Protein AF-A0A5J6L793-F1 (afdb_monomer_lite)

pLDDT: mean 74.94, std 15.94, range [40.53, 92.12]

Radius of gyration: 13.4 Å; chains: 1; bounding box: 28×26×30 Å

Organism: NCBI:txid2614639

Sequence (63 aa):
MENSAREPAVFSALYDRHATAVYRYVAQRLGDDAADDVMSETFLIAFERRASCDPAALKARPW

Secondary structure (DSSP, 8-state):
---TTT-HHHHHHHHHHHHHHHHHHHHHHH-HHHHHHHHHHHHHHHHHHTTT--HHHHT----

InterPro domains:
  IPR007627 RNA polymerase sigma-70 region 2 [PF04542] (14-63)
  IPR013325 RNA polymerase sigma factor, region 2 [SSF88946] (8-63)

Foldseek 3Di:
DDDQVPDPPVLVVVCVVCLVVQLVVCCVPPNNVCSVVVSVVVSVVCVVCSNVDDVVVVVPDPD

Structure (mmCIF, N/CA/C/O backbone):
data_AF-A0A5J6L793-F1
#
_entry.id   AF-A0A5J6L793-F1
#
loop_
_atom_site.group_PDB
_atom_site.id
_atom_site.type_symbol
_atom_site.label_atom_id
_atom_site.label_alt_id
_atom_site.label_comp_id
_atom_site.label_asym_id
_atom_site.label_entity_id
_atom_site.label_seq_id
_atom_site.pdbx_PDB_ins_code
_atom_site.Cartn_x
_atom_site.Cartn_y
_atom_site.Cartn_z
_atom_site.occupancy
_atom_site.B_iso_or_equiv
_atom_site.auth_seq_id
_atom_site.auth_comp_id
_atom_site.auth_asym_id
_atom_site.auth_atom_id
_atom_site.pdbx_PDB_model_num
ATOM 1 N N . MET A 1 1 ? 18.961 -8.650 -18.037 1.00 40.53 1 MET A N 1
ATOM 2 C CA . MET A 1 1 ? 17.707 -8.801 -17.268 1.00 40.53 1 MET A CA 1
ATOM 3 C C . MET A 1 1 ? 17.498 -7.504 -16.510 1.00 40.53 1 MET A C 1
ATOM 5 O O . MET A 1 1 ? 17.972 -7.388 -15.397 1.00 40.53 1 MET A O 1
ATOM 9 N N . GLU A 1 2 ? 16.865 -6.513 -17.124 1.00 46.28 2 GLU A N 1
ATOM 10 C CA . GLU A 1 2 ? 16.626 -5.201 -16.512 1.00 46.28 2 GLU A CA 1
ATOM 11 C C . GLU A 1 2 ? 15.354 -4.655 -17.148 1.00 46.28 2 GLU A C 1
ATOM 13 O O . GLU A 1 2 ? 15.356 -4.318 -18.326 1.00 46.28 2 GLU A O 1
ATOM 18 N N . ASN A 1 3 ? 14.246 -4.664 -16.410 1.00 49.50 3 ASN A N 1
ATOM 19 C CA . ASN A 1 3 ? 12.998 -4.074 -16.903 1.00 49.50 3 ASN A CA 1
ATOM 20 C C . ASN A 1 3 ? 12.145 -3.428 -15.796 1.00 49.50 3 ASN A C 1
ATOM 22 O O . ASN A 1 3 ? 11.272 -2.616 -16.075 1.00 49.50 3 ASN A O 1
ATOM 26 N N . SER A 1 4 ? 12.446 -3.696 -14.517 1.00 49.38 4 SER A N 1
ATOM 27 C CA . SER A 1 4 ? 11.683 -3.138 -13.389 1.00 49.38 4 SER A CA 1
ATOM 28 C C . SER A 1 4 ? 11.894 -1.633 -13.174 1.00 49.38 4 SER A C 1
ATOM 30 O O . SER A 1 4 ? 11.039 -0.972 -12.596 1.00 49.38 4 SER A O 1
ATOM 32 N N . ALA A 1 5 ? 13.013 -1.071 -13.646 1.00 53.38 5 ALA A N 1
ATOM 33 C CA . ALA A 1 5 ? 13.340 0.342 -13.449 1.00 53.38 5 ALA A CA 1
ATOM 34 C C . ALA A 1 5 ? 12.686 1.286 -14.479 1.00 53.38 5 ALA A C 1
ATOM 36 O O . ALA A 1 5 ? 12.606 2.487 -14.229 1.00 53.38 5 ALA A O 1
ATOM 37 N N . ARG A 1 6 ? 12.225 0.771 -15.630 1.00 53.62 6 ARG A N 1
ATOM 38 C CA . ARG A 1 6 ? 11.787 1.596 -16.774 1.00 53.62 6 ARG A CA 1
ATOM 39 C C . ARG A 1 6 ? 10.290 1.586 -17.055 1.00 53.62 6 ARG A C 1
ATOM 41 O O . ARG A 1 6 ? 9.838 2.414 -17.839 1.00 53.62 6 ARG A O 1
ATOM 48 N N . GLU A 1 7 ? 9.520 0.723 -16.403 1.00 55.72 7 GLU A N 1
ATOM 49 C CA . GLU A 1 7 ? 8.094 0.590 -16.693 1.00 55.72 7 GLU A CA 1
ATOM 50 C C . GLU A 1 7 ? 7.223 1.007 -15.502 1.00 55.72 7 GLU A C 1
ATOM 52 O O . GLU A 1 7 ? 6.924 0.181 -14.636 1.00 55.72 7 GLU A O 1
ATOM 57 N N . PRO A 1 8 ? 6.756 2.269 -15.446 1.00 60.28 8 PRO A N 1
ATOM 58 C CA . PRO A 1 8 ? 5.724 2.678 -14.487 1.00 60.28 8 PRO A CA 1
ATOM 59 C C . PRO A 1 8 ? 4.470 1.783 -14.543 1.00 60.28 8 PRO A C 1
ATOM 61 O O . PRO A 1 8 ? 3.821 1.571 -13.520 1.00 60.28 8 PRO A O 1
ATOM 6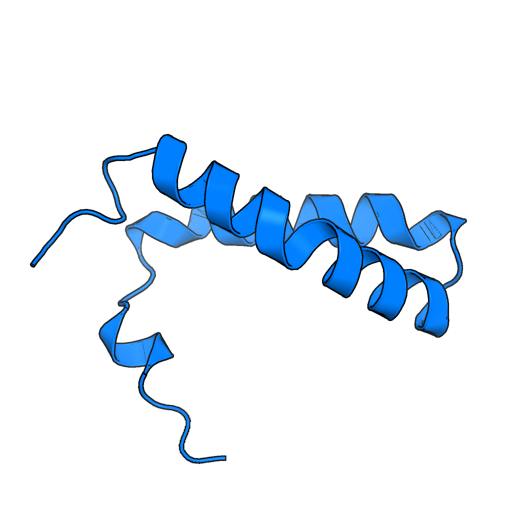4 N N . ALA A 1 9 ? 4.185 1.174 -15.700 1.00 62.25 9 ALA A N 1
ATOM 65 C CA . ALA A 1 9 ? 3.106 0.203 -15.876 1.00 62.25 9 ALA A CA 1
ATOM 66 C C . ALA A 1 9 ? 3.260 -1.063 -15.006 1.00 62.25 9 ALA A C 1
ATOM 68 O O . ALA A 1 9 ? 2.265 -1.592 -14.513 1.00 62.25 9 ALA A O 1
ATOM 69 N N . VAL A 1 10 ? 4.491 -1.528 -14.755 1.00 68.44 10 VAL A N 1
ATOM 70 C CA . VAL A 1 10 ? 4.742 -2.732 -13.941 1.00 68.44 10 VAL A CA 1
ATOM 71 C C . VAL A 1 10 ? 4.433 -2.475 -12.464 1.00 68.44 10 VAL A C 1
ATOM 73 O O . VAL A 1 10 ? 3.909 -3.353 -11.780 1.00 68.44 10 VAL A O 1
ATOM 76 N N . PHE A 1 11 ? 4.703 -1.263 -11.971 1.00 72.44 11 PHE A N 1
ATOM 77 C CA . PHE A 1 11 ? 4.373 -0.898 -10.594 1.00 72.44 11 PHE A CA 1
ATOM 78 C C . PHE A 1 11 ? 2.860 -0.762 -10.378 1.00 72.44 11 PHE A C 1
ATOM 80 O O . PHE A 1 11 ? 2.361 -1.221 -9.356 1.00 72.44 11 PHE A O 1
ATOM 87 N N . SER A 1 12 ? 2.125 -0.207 -11.351 1.00 77.75 12 SER A N 1
ATOM 88 C CA . SER A 1 12 ? 0.659 -0.102 -11.268 1.00 77.75 12 SER A CA 1
ATOM 89 C C . SER A 1 12 ? -0.001 -1.474 -11.103 1.00 77.75 12 SER A C 1
ATOM 91 O O . SER A 1 12 ? -0.818 -1.657 -10.212 1.00 77.75 12 SER A O 1
ATOM 93 N N . ALA A 1 13 ? 0.430 -2.479 -11.871 1.00 80.06 13 ALA A N 1
ATOM 94 C CA . ALA A 1 13 ? -0.091 -3.842 -11.738 1.00 80.06 13 ALA A CA 1
ATOM 95 C C . ALA A 1 13 ? 0.238 -4.490 -10.374 1.00 80.06 13 ALA A C 1
ATOM 97 O O . ALA A 1 13 ? -0.534 -5.297 -9.855 1.00 80.06 13 ALA A O 1
ATOM 98 N N . LEU A 1 14 ? 1.388 -4.145 -9.784 1.00 79.75 14 LEU A N 1
ATOM 99 C CA . LEU A 1 14 ? 1.768 -4.543 -8.424 1.00 79.75 14 LEU A CA 1
ATOM 100 C C . LEU A 1 14 ? 0.864 -3.875 -7.381 1.00 79.75 14 LEU A C 1
ATOM 102 O O . LEU A 1 14 ? 0.385 -4.548 -6.470 1.00 79.75 14 LEU A O 1
ATOM 106 N N . TYR A 1 15 ? 0.603 -2.578 -7.532 1.00 81.19 15 TYR A N 1
ATOM 107 C CA . TYR A 1 15 ? -0.330 -1.847 -6.682 1.00 81.19 15 TYR A CA 1
ATOM 108 C C . TYR A 1 15 ? -1.726 -2.474 -6.749 1.00 81.19 15 TYR A C 1
ATOM 110 O O . TYR A 1 15 ? -2.228 -2.930 -5.725 1.00 81.1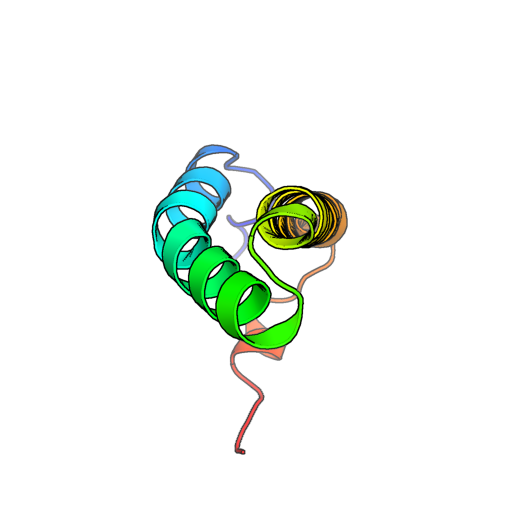9 15 TYR A O 1
ATOM 118 N N . ASP A 1 16 ? -2.295 -2.632 -7.946 1.00 84.31 16 ASP A N 1
ATOM 119 C CA . ASP A 1 16 ? -3.637 -3.198 -8.142 1.00 84.31 16 ASP A CA 1
ATOM 120 C C . ASP A 1 16 ? -3.772 -4.605 -7.538 1.00 84.31 16 ASP A C 1
ATOM 122 O O . ASP A 1 16 ? -4.803 -4.962 -6.967 1.00 84.31 16 ASP A O 1
ATOM 126 N N . ARG A 1 17 ? -2.706 -5.415 -7.608 1.00 87.06 17 ARG A N 1
ATOM 127 C CA . ARG A 1 17 ? -2.692 -6.772 -7.048 1.00 87.06 17 ARG A CA 1
ATOM 128 C C . ARG A 1 17 ? -2.633 -6.802 -5.519 1.00 87.06 17 ARG A C 1
ATOM 130 O O . ARG A 1 17 ? -3.160 -7.740 -4.918 1.00 87.06 17 ARG A O 1
ATOM 137 N N . HIS A 1 18 ? -1.946 -5.850 -4.889 1.00 87.44 18 HIS A N 1
ATOM 138 C CA . HIS A 1 18 ? -1.606 -5.926 -3.465 1.00 87.44 18 HIS A CA 1
ATOM 139 C C . HIS A 1 18 ? -2.318 -4.892 -2.588 1.00 87.44 18 HIS A C 1
ATOM 141 O O . HIS A 1 18 ? -2.455 -5.145 -1.391 1.00 87.44 18 HIS A O 1
ATOM 147 N N . ALA A 1 19 ? -2.820 -3.788 -3.145 1.00 85.94 19 ALA A N 1
ATOM 148 C CA . ALA A 1 19 ? -3.434 -2.692 -2.396 1.00 85.94 19 ALA A CA 1
ATOM 149 C C . ALA A 1 19 ? -4.580 -3.178 -1.502 1.00 85.94 19 ALA A C 1
ATOM 151 O O . ALA A 1 19 ? -4.574 -2.923 -0.303 1.00 85.94 19 ALA A O 1
ATOM 152 N N . THR A 1 20 ? -5.503 -3.985 -2.034 1.00 89.19 20 THR A N 1
ATOM 153 C CA . THR A 1 20 ? -6.624 -4.529 -1.248 1.00 89.19 20 THR A CA 1
ATOM 154 C C . THR A 1 20 ? -6.166 -5.454 -0.120 1.00 89.19 20 THR A C 1
ATOM 156 O O . THR A 1 20 ? -6.733 -5.430 0.971 1.00 89.19 20 THR A O 1
ATOM 159 N N . ALA A 1 21 ? -5.147 -6.285 -0.355 1.00 89.94 21 ALA A N 1
ATOM 160 C CA . ALA A 1 21 ? -4.641 -7.204 0.662 1.00 89.94 21 ALA A CA 1
ATOM 161 C C . ALA A 1 21 ? -3.918 -6.450 1.789 1.00 89.94 21 ALA A C 1
ATOM 163 O O . ALA A 1 21 ? -4.143 -6.741 2.964 1.00 89.94 21 ALA A O 1
ATOM 164 N N . VAL A 1 22 ? -3.098 -5.458 1.429 1.00 87.62 22 VAL A N 1
ATOM 165 C CA . VAL A 1 22 ? -2.393 -4.588 2.379 1.00 87.62 22 VAL A CA 1
ATOM 166 C C . VAL A 1 22 ? -3.392 -3.755 3.174 1.00 87.62 22 VAL A C 1
ATOM 168 O O . VAL A 1 22 ? -3.344 -3.783 4.398 1.00 87.62 22 VAL A O 1
ATOM 171 N N . TYR A 1 23 ? -4.348 -3.105 2.507 1.00 88.75 23 TYR A N 1
ATOM 172 C CA . TYR A 1 23 ? -5.393 -2.319 3.161 1.00 88.75 23 TYR A CA 1
ATOM 173 C C . TYR A 1 23 ? -6.160 -3.152 4.190 1.00 88.75 23 TYR A C 1
ATOM 175 O O . TYR A 1 23 ? -6.233 -2.775 5.353 1.00 88.75 23 TYR A O 1
ATOM 183 N N . ARG A 1 24 ? -6.655 -4.341 3.809 1.00 90.06 24 ARG A N 1
ATOM 184 C CA . ARG A 1 24 ? -7.383 -5.223 4.738 1.00 90.06 24 ARG A CA 1
ATOM 185 C C . ARG A 1 24 ? -6.525 -5.660 5.918 1.00 90.06 24 ARG A C 1
ATOM 187 O O . ARG A 1 24 ? -7.024 -5.715 7.036 1.00 90.06 24 ARG A O 1
ATOM 194 N N . TYR A 1 25 ? -5.254 -5.980 5.683 1.00 89.12 25 TYR A N 1
ATOM 195 C CA . TYR A 1 25 ? -4.338 -6.358 6.755 1.00 89.12 25 TYR A CA 1
ATOM 196 C C . TYR A 1 25 ? -4.113 -5.210 7.746 1.00 89.12 25 TYR A C 1
ATOM 198 O O . TYR A 1 25 ? -4.139 -5.431 8.958 1.00 89.12 25 TYR A O 1
ATOM 206 N N . VAL A 1 26 ? -3.920 -3.989 7.244 1.00 89.50 26 VAL A N 1
ATOM 207 C CA . VAL A 1 26 ? -3.716 -2.812 8.091 1.00 89.50 26 VAL A CA 1
ATOM 208 C C . VAL A 1 26 ? -5.002 -2.440 8.824 1.00 89.50 26 VAL A C 1
ATOM 210 O O . VAL A 1 26 ? -4.960 -2.285 10.040 1.00 89.50 26 VAL A O 1
ATOM 213 N N . ALA A 1 27 ? -6.143 -2.397 8.135 1.00 92.00 27 ALA A N 1
ATOM 214 C CA . ALA A 1 27 ? -7.454 -2.135 8.728 1.00 92.00 27 ALA A CA 1
ATOM 215 C C . ALA A 1 27 ? -7.763 -3.099 9.882 1.00 92.00 27 ALA A C 1
ATOM 217 O O . ALA A 1 27 ? -8.174 -2.685 10.963 1.00 92.00 27 ALA A O 1
ATOM 218 N N . GLN A 1 28 ? -7.453 -4.387 9.706 1.00 92.12 28 GLN A N 1
ATOM 219 C CA . GLN A 1 28 ? -7.616 -5.401 10.750 1.00 92.12 28 GLN A CA 1
ATOM 220 C C . GLN A 1 28 ? -6.758 -5.126 11.999 1.00 92.12 28 GLN A C 1
ATOM 222 O O . GLN A 1 28 ? -7.090 -5.599 13.085 1.00 92.12 28 GLN A O 1
ATOM 227 N N . ARG A 1 29 ? -5.631 -4.419 11.851 1.00 90.44 29 ARG A N 1
ATOM 228 C CA . ARG A 1 29 ? -4.596 -4.279 12.883 1.00 90.44 29 ARG A CA 1
ATOM 229 C C . ARG A 1 29 ? -4.540 -2.891 13.525 1.00 90.44 29 ARG A C 1
ATOM 231 O O . ARG A 1 29 ? -4.118 -2.797 14.673 1.00 90.44 29 ARG A O 1
ATOM 238 N N . LEU A 1 30 ? -4.935 -1.847 12.801 1.00 89.50 30 LEU A N 1
ATOM 239 C CA . LEU A 1 30 ? -4.854 -0.440 13.213 1.00 89.50 30 LEU A CA 1
ATOM 240 C C . LEU A 1 30 ? -6.180 0.323 13.043 1.00 89.50 30 LEU A C 1
ATOM 242 O O . LEU A 1 30 ? -6.257 1.479 13.446 1.00 89.50 30 LEU A O 1
ATOM 246 N N . GLY A 1 31 ? -7.222 -0.322 12.507 1.00 87.31 31 GLY A N 1
ATOM 247 C CA . GLY A 1 31 ? -8.497 0.317 12.179 1.00 87.31 31 GLY A CA 1
ATOM 248 C C . GLY A 1 31 ? -8.498 0.958 10.791 1.00 87.31 31 GLY A C 1
ATOM 249 O O . GLY A 1 31 ? -7.445 1.198 10.198 1.00 87.31 31 GLY A O 1
ATOM 250 N N . ASP A 1 32 ? -9.698 1.210 10.265 1.00 85.25 32 ASP A N 1
ATOM 251 C CA . ASP A 1 32 ? -9.894 1.732 8.906 1.00 85.25 32 ASP A CA 1
ATOM 252 C C . ASP A 1 32 ? -9.311 3.143 8.728 1.00 85.25 32 ASP A C 1
ATOM 254 O O . ASP A 1 32 ? -8.764 3.441 7.667 1.00 85.25 32 ASP A O 1
ATOM 258 N N . ASP A 1 33 ? -9.344 3.973 9.779 1.00 87.69 33 ASP A N 1
ATOM 259 C CA . ASP A 1 33 ? -8.834 5.352 9.751 1.00 87.69 33 ASP A CA 1
ATOM 260 C C . ASP A 1 33 ? -7.335 5.427 9.422 1.00 87.69 33 ASP A C 1
ATOM 262 O O . ASP A 1 33 ? -6.890 6.351 8.751 1.00 87.69 33 ASP A O 1
ATOM 266 N N . ALA A 1 34 ? -6.548 4.442 9.864 1.00 86.50 34 ALA A N 1
ATOM 267 C CA . ALA A 1 34 ? -5.107 4.385 9.610 1.00 86.50 34 ALA A CA 1
ATOM 268 C C . ALA A 1 34 ? -4.743 3.541 8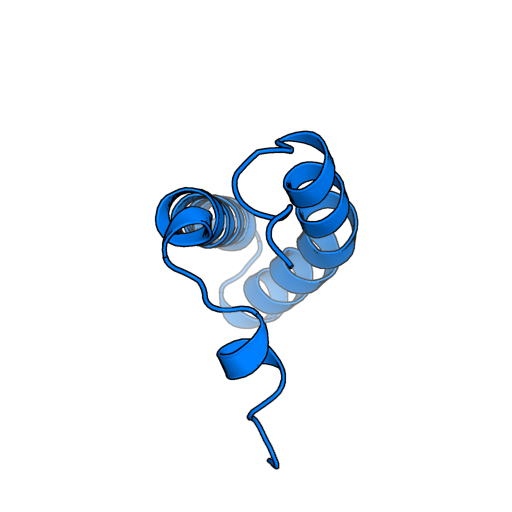.375 1.00 86.50 34 ALA A C 1
ATOM 270 O O . ALA A 1 34 ? -3.579 3.494 7.975 1.00 86.50 34 ALA A O 1
ATOM 271 N N . ALA A 1 35 ? -5.707 2.827 7.787 1.00 85.94 35 ALA A N 1
ATOM 272 C CA . ALA A 1 35 ? -5.431 1.840 6.750 1.00 85.94 35 ALA A CA 1
ATOM 273 C C . ALA A 1 35 ? -5.015 2.470 5.418 1.00 85.94 35 ALA A C 1
ATOM 275 O O . ALA A 1 35 ? -4.119 1.944 4.754 1.00 85.94 35 ALA A O 1
ATOM 276 N N . ASP A 1 36 ? -5.639 3.587 5.043 1.00 86.56 36 ASP A N 1
ATOM 277 C CA . ASP A 1 36 ? -5.361 4.266 3.776 1.00 86.56 36 ASP A CA 1
ATOM 278 C C . ASP A 1 36 ? -3.989 4.954 3.779 1.00 86.56 36 ASP A C 1
ATOM 280 O O . ASP A 1 36 ? -3.186 4.733 2.869 1.00 86.56 36 ASP A O 1
ATOM 284 N N . ASP A 1 37 ? -3.673 5.683 4.854 1.00 90.31 37 ASP A N 1
ATOM 285 C CA . ASP A 1 37 ? -2.395 6.384 5.022 1.00 90.31 37 ASP A CA 1
ATOM 286 C C . ASP A 1 37 ? -1.211 5.411 5.019 1.00 90.31 37 ASP A C 1
ATOM 288 O O . ASP A 1 37 ? -0.258 5.571 4.255 1.00 90.31 37 ASP A O 1
ATOM 292 N N . VAL A 1 38 ? -1.288 4.343 5.819 1.00 90.00 38 VAL A N 1
ATOM 293 C CA . VAL A 1 38 ? -0.211 3.345 5.921 1.00 90.00 38 VAL A CA 1
ATOM 294 C C . VAL A 1 38 ? -0.041 2.571 4.613 1.00 90.00 38 VAL A C 1
ATOM 296 O O . VAL A 1 38 ? 1.086 2.244 4.222 1.00 90.00 38 VAL A O 1
ATOM 299 N N . MET A 1 39 ? -1.140 2.259 3.921 1.00 88.94 39 MET A N 1
ATOM 300 C CA . MET A 1 39 ? -1.086 1.613 2.611 1.00 88.94 39 MET A CA 1
ATOM 301 C C . MET A 1 39 ? -0.403 2.535 1.596 1.00 88.94 39 MET A C 1
ATOM 303 O O . MET A 1 39 ? 0.570 2.122 0.958 1.00 88.94 39 MET A O 1
ATOM 307 N N . SER A 1 40 ? -0.836 3.792 1.518 1.00 87.94 40 SER A N 1
ATOM 308 C CA . SER A 1 40 ? -0.265 4.804 0.628 1.00 87.94 40 SER A CA 1
ATOM 309 C C . SER A 1 40 ? 1.228 5.021 0.882 1.00 87.94 40 SER A C 1
ATOM 311 O O . SER A 1 40 ? 2.022 4.971 -0.059 1.00 87.94 40 SER A O 1
ATOM 313 N N . GLU A 1 41 ? 1.642 5.165 2.142 1.00 91.19 41 GLU A N 1
ATOM 314 C CA . GLU A 1 41 ? 3.049 5.334 2.521 1.00 91.19 41 GLU A CA 1
ATOM 315 C C . GLU A 1 41 ? 3.896 4.105 2.151 1.00 91.19 41 GLU A C 1
ATOM 317 O O . GLU A 1 41 ? 4.992 4.228 1.597 1.00 91.19 41 GLU A O 1
ATOM 322 N N . THR A 1 42 ? 3.368 2.899 2.371 1.00 89.06 42 THR A N 1
ATOM 323 C CA . THR A 1 42 ? 4.059 1.649 2.024 1.00 89.06 42 THR A CA 1
ATOM 324 C C . THR A 1 42 ? 4.341 1.561 0.526 1.00 89.06 42 THR A C 1
ATOM 326 O O . THR A 1 42 ? 5.468 1.260 0.114 1.00 89.06 42 THR A O 1
ATOM 329 N N . PHE A 1 43 ? 3.331 1.824 -0.306 1.00 85.94 43 PHE A N 1
ATOM 330 C CA . PHE A 1 43 ? 3.498 1.779 -1.756 1.00 85.94 43 PHE A CA 1
ATOM 331 C C . PHE A 1 43 ? 4.347 2.942 -2.275 1.00 85.94 43 PHE A C 1
ATOM 333 O O . PHE A 1 43 ? 5.122 2.733 -3.207 1.00 85.94 43 PHE A O 1
ATOM 340 N N . LEU A 1 44 ? 4.299 4.122 -1.650 1.00 87.94 44 LEU A N 1
ATOM 341 C CA . LEU A 1 44 ? 5.191 5.233 -1.983 1.00 87.94 44 LEU A CA 1
ATOM 342 C C . LEU A 1 44 ? 6.661 4.853 -1.760 1.00 87.94 44 LEU A C 1
ATOM 344 O O . LEU A 1 44 ? 7.479 4.976 -2.673 1.00 87.94 44 LEU A O 1
ATOM 348 N N . ILE A 1 45 ? 6.988 4.284 -0.597 1.00 87.06 45 ILE A N 1
ATOM 349 C CA . ILE A 1 45 ? 8.347 3.818 -0.290 1.00 87.06 45 ILE A CA 1
ATOM 350 C C . ILE A 1 45 ? 8.778 2.708 -1.260 1.00 87.06 45 ILE A C 1
ATOM 352 O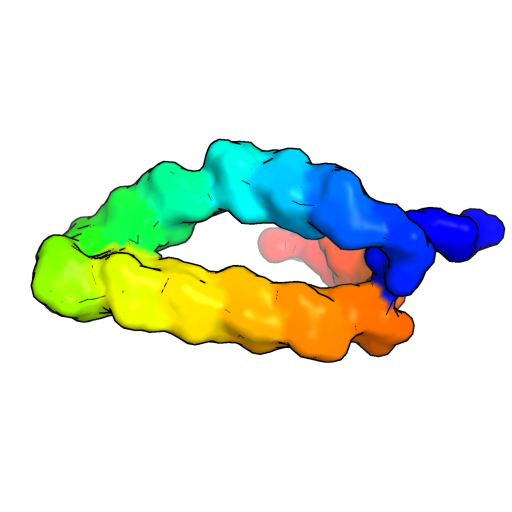 O . ILE A 1 45 ? 9.918 2.697 -1.736 1.00 87.06 45 ILE A O 1
ATOM 356 N N . ALA A 1 46 ? 7.884 1.766 -1.576 1.00 83.56 46 ALA A N 1
ATOM 357 C CA . ALA A 1 46 ? 8.164 0.705 -2.541 1.00 83.56 46 ALA A CA 1
ATOM 358 C C . ALA A 1 46 ? 8.427 1.266 -3.947 1.00 83.56 46 ALA A C 1
ATOM 360 O O . ALA A 1 46 ? 9.339 0.802 -4.635 1.00 83.56 46 ALA A O 1
ATOM 361 N N . PHE A 1 47 ? 7.670 2.287 -4.359 1.00 81.06 47 PHE A N 1
ATOM 362 C CA . PHE A 1 47 ? 7.880 2.985 -5.618 1.00 81.06 47 PHE A CA 1
ATOM 363 C C . PHE A 1 47 ? 9.243 3.671 -5.630 1.00 81.06 47 PHE A C 1
ATOM 365 O O . PHE A 1 47 ? 10.027 3.426 -6.542 1.00 81.06 47 PHE A O 1
ATOM 372 N N . GLU A 1 48 ? 9.576 4.478 -4.627 1.00 83.44 48 GLU A N 1
ATOM 373 C CA . GLU A 1 48 ? 10.856 5.196 -4.554 1.00 83.44 48 GLU A CA 1
ATOM 374 C C . GLU A 1 48 ? 12.062 4.250 -4.572 1.00 83.44 48 GLU A C 1
ATOM 376 O O . GLU A 1 48 ? 13.039 4.486 -5.285 1.00 83.44 48 GLU A O 1
ATOM 381 N N . ARG A 1 49 ? 11.978 3.127 -3.850 1.00 79.38 49 ARG A N 1
ATOM 382 C CA . ARG A 1 49 ? 13.076 2.155 -3.739 1.00 79.38 49 ARG A CA 1
ATOM 383 C C . ARG A 1 49 ? 13.161 1.172 -4.907 1.00 79.38 49 ARG A C 1
ATOM 385 O O . ARG A 1 49 ? 14.128 0.412 -4.978 1.00 79.38 49 ARG A O 1
ATOM 392 N N . ARG A 1 50 ? 12.208 1.179 -5.850 1.00 74.56 50 ARG A N 1
ATOM 393 C CA . ARG A 1 50 ? 12.127 0.192 -6.949 1.00 74.56 50 ARG A CA 1
ATOM 394 C C . ARG A 1 50 ? 13.374 0.143 -7.836 1.00 74.56 50 ARG A C 1
ATOM 396 O O . ARG A 1 50 ? 13.702 -0.916 -8.355 1.00 74.56 50 ARG A O 1
ATOM 403 N N . ALA A 1 51 ? 14.072 1.269 -8.001 1.00 70.31 51 ALA A N 1
ATOM 404 C CA . ALA A 1 51 ? 15.285 1.355 -8.817 1.00 70.31 51 ALA A CA 1
ATOM 405 C C . ALA A 1 51 ? 16.498 0.668 -8.163 1.00 70.31 51 ALA A C 1
ATOM 407 O O . ALA A 1 51 ? 17.431 0.277 -8.856 1.00 70.31 51 ALA A O 1
ATOM 408 N N . SER A 1 52 ? 16.473 0.509 -6.839 1.00 67.94 52 SER A N 1
ATOM 409 C CA . SER A 1 52 ? 17.523 -0.147 -6.050 1.00 67.94 52 SER A CA 1
ATOM 410 C C . SER A 1 52 ? 17.120 -1.548 -5.589 1.00 67.94 52 SER A C 1
ATOM 412 O O . SER A 1 52 ? 17.907 -2.237 -4.944 1.00 67.94 52 SER A O 1
ATOM 414 N N . CYS A 1 53 ? 15.886 -1.965 -5.878 1.00 61.22 53 CYS A N 1
ATOM 415 C CA . CYS A 1 53 ? 15.375 -3.268 -5.489 1.00 61.22 53 CYS A CA 1
ATOM 416 C C . CYS A 1 53 ? 15.883 -4.322 -6.477 1.00 61.22 53 CYS A C 1
ATOM 418 O O . CYS A 1 53 ? 15.439 -4.371 -7.623 1.00 61.22 53 CYS A O 1
ATOM 420 N N . ASP A 1 54 ? 16.815 -5.162 -6.030 1.00 62.66 54 ASP A N 1
ATOM 421 C CA . ASP A 1 54 ? 17.272 -6.319 -6.794 1.00 62.66 54 ASP A CA 1
ATOM 422 C C . ASP A 1 54 ? 16.189 -7.422 -6.765 1.00 62.66 54 ASP A C 1
ATOM 424 O O . ASP A 1 54 ? 15.894 -7.973 -5.696 1.00 62.66 54 ASP A O 1
ATOM 428 N N . PRO A 1 55 ? 15.587 -7.799 -7.909 1.00 61.28 55 PRO A N 1
ATOM 429 C CA . PRO A 1 55 ? 14.603 -8.878 -7.964 1.00 61.28 55 PRO A CA 1
ATOM 430 C C . PRO A 1 55 ? 15.177 -10.239 -7.540 1.00 61.28 55 PRO A C 1
ATOM 432 O O . PRO A 1 55 ? 14.420 -11.123 -7.132 1.00 61.28 55 PRO A O 1
ATOM 435 N N . ALA A 1 56 ? 16.499 -10.432 -7.628 1.00 60.41 56 ALA A N 1
ATOM 436 C CA . ALA A 1 56 ? 17.157 -11.640 -7.140 1.00 60.41 56 ALA A CA 1
ATOM 437 C C . ALA A 1 56 ? 17.123 -11.723 -5.605 1.00 60.41 56 ALA A C 1
ATOM 439 O O . ALA A 1 56 ? 16.961 -12.816 -5.061 1.00 60.41 56 ALA A O 1
ATOM 440 N N . ALA A 1 57 ? 17.155 -10.580 -4.909 1.00 58.34 57 ALA A N 1
ATOM 441 C CA . ALA A 1 57 ? 16.999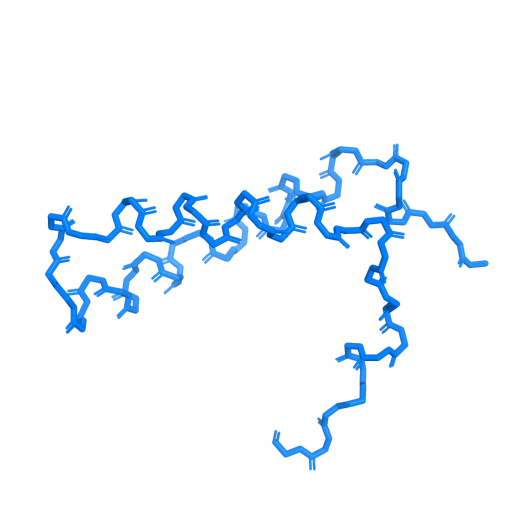 -10.511 -3.457 1.00 58.34 57 ALA A CA 1
ATOM 442 C C . ALA A 1 57 ? 15.559 -10.828 -3.003 1.00 58.34 57 ALA A C 1
ATOM 444 O O . ALA A 1 57 ? 15.363 -11.412 -1.940 1.00 58.34 57 ALA A O 1
ATOM 445 N N . LEU A 1 58 ? 14.546 -10.523 -3.825 1.00 56.28 58 LEU A N 1
ATOM 446 C CA . LEU A 1 58 ? 13.137 -10.868 -3.562 1.00 56.28 58 LEU A CA 1
ATOM 447 C C . LEU A 1 58 ? 12.832 -12.366 -3.720 1.00 56.28 58 LEU A C 1
ATOM 449 O O . LEU A 1 58 ? 11.925 -12.876 -3.068 1.00 56.28 58 LEU A O 1
ATOM 453 N N . LYS A 1 59 ? 13.596 -13.089 -4.550 1.00 56.19 59 LYS A N 1
ATOM 454 C CA . LYS A 1 59 ? 13.515 -14.560 -4.657 1.00 56.19 59 LYS A CA 1
ATOM 455 C C . LYS A 1 59 ? 14.256 -15.284 -3.528 1.00 56.19 59 LYS A C 1
ATOM 457 O O . LYS A 1 59 ? 14.080 -16.489 -3.362 1.00 56.19 59 LYS A O 1
ATOM 462 N N . ALA A 1 60 ? 15.057 -14.565 -2.746 1.00 47.28 60 ALA A N 1
ATOM 463 C CA . ALA A 1 60 ? 15.823 -15.097 -1.632 1.00 47.28 60 ALA A CA 1
ATOM 464 C C . ALA A 1 60 ? 15.094 -14.870 -0.297 1.00 47.28 60 ALA A C 1
ATOM 466 O O . ALA A 1 60 ? 15.566 -14.142 0.572 1.00 47.28 60 ALA A O 1
ATOM 467 N N . ARG A 1 61 ? 13.947 -15.527 -0.103 1.00 45.91 61 ARG A N 1
ATOM 468 C CA . ARG A 1 61 ? 13.473 -15.859 1.249 1.00 45.91 61 ARG A CA 1
ATOM 469 C C . ARG A 1 61 ? 13.038 -17.320 1.304 1.00 45.91 61 ARG A C 1
ATOM 471 O O . ARG A 1 61 ? 11.933 -17.639 0.875 1.00 45.91 61 ARG A O 1
ATOM 478 N N . PRO A 1 62 ? 13.902 -18.218 1.807 1.00 47.44 62 PRO A N 1
ATOM 479 C CA . PRO A 1 62 ? 13.510 -19.552 2.223 1.00 47.44 62 PRO A CA 1
ATOM 480 C C . PRO A 1 62 ? 13.067 -19.513 3.690 1.00 47.44 62 PRO A C 1
ATOM 482 O O . PRO A 1 62 ? 13.744 -20.096 4.528 1.00 47.44 62 PRO A O 1
ATOM 485 N N . TRP A 1 63 ? 12.004 -18.768 4.001 1.00 42.81 63 TRP A N 1
ATOM 486 C CA . TRP A 1 63 ? 11.235 -18.851 5.251 1.00 42.81 63 TRP A CA 1
ATOM 487 C C . TRP A 1 63 ? 10.073 -17.856 5.227 1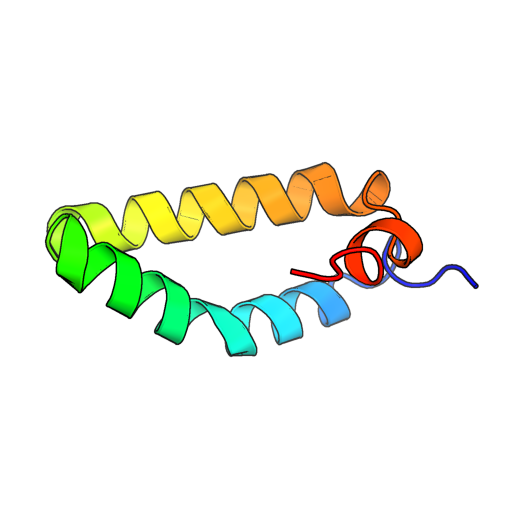.00 42.81 63 TRP A C 1
ATOM 489 O O . TRP A 1 63 ? 10.304 -16.672 4.884 1.00 42.81 63 TRP A O 1
#